Protein AF-A0AAV6GYC5-F1 (afdb_monomer_lite)

Foldseek 3Di:
DDADPVRDDPADADPPPQRVVRDDPVRVVVVVVVCCVVPNDPDPAPPVRDPDDDPDDDPVRVVPDDDDDPVPDDPDDPVVVVPPDPPPPPDDPPCDPPQDPVNVVVVVVVLQPDADPVRHGDDPVVLCPVPVRVVVVDDVVVVDPDPDPVVVVVVVVVD

Structure (mmCIF, N/CA/C/O backbone):
data_AF-A0AAV6GYC5-F1
#
_entry.id   AF-A0AAV6GYC5-F1
#
loop_
_atom_site.group_PDB
_atom_site.id
_atom_site.type_symbol
_atom_site.label_atom_id
_atom_site.label_alt_id
_atom_site.label_comp_id
_atom_site.label_asym_id
_atom_site.label_entity_id
_atom_site.label_seq_id
_atom_site.pdbx_PDB_ins_code
_atom_site.Cartn_x
_atom_site.Cartn_y
_atom_site.Cartn_z
_atom_site.occupancy
_atom_site.B_iso_or_equiv
_atom_site.auth_seq_id
_atom_site.auth_comp_id
_atom_site.auth_asym_id
_atom_site.auth_atom_id
_atom_site.pdbx_PDB_model_num
ATOM 1 N N . MET A 1 1 ? 29.609 3.342 -33.236 1.00 75.31 1 MET A N 1
ATOM 2 C CA . MET A 1 1 ? 30.240 3.263 -31.902 1.00 75.31 1 MET A CA 1
ATOM 3 C C . MET A 1 1 ? 31.715 2.993 -32.104 1.00 75.31 1 MET A C 1
ATOM 5 O O . MET A 1 1 ? 32.043 2.113 -32.887 1.00 75.31 1 MET A O 1
ATOM 9 N N . VAL A 1 2 ? 32.576 3.773 -31.464 1.00 83.44 2 VAL A N 1
ATOM 10 C CA . VAL A 1 2 ? 34.032 3.640 -31.509 1.00 83.44 2 VAL A CA 1
ATOM 11 C C . VAL A 1 2 ? 34.487 3.221 -30.118 1.00 83.44 2 VAL A C 1
ATOM 13 O O . VAL A 1 2 ? 34.139 3.875 -29.134 1.00 83.44 2 VAL A O 1
ATOM 16 N N . VAL A 1 3 ? 35.231 2.121 -30.038 1.00 84.62 3 VAL A N 1
ATOM 17 C CA . VAL A 1 3 ? 35.711 1.534 -28.781 1.00 84.62 3 VAL A CA 1
ATOM 18 C C . VAL A 1 3 ? 37.212 1.309 -28.906 1.00 84.62 3 VAL A C 1
ATOM 20 O O . VAL A 1 3 ? 37.690 0.880 -29.956 1.00 84.62 3 VAL A O 1
ATOM 23 N N . ARG A 1 4 ? 37.959 1.637 -27.855 1.00 87.38 4 ARG A N 1
ATOM 24 C CA . ARG A 1 4 ? 39.388 1.326 -27.756 1.00 87.38 4 ARG A CA 1
ATOM 25 C C . ARG A 1 4 ? 39.602 -0.140 -27.382 1.00 87.38 4 ARG A C 1
ATOM 27 O O . ARG A 1 4 ? 38.701 -0.822 -26.905 1.00 87.38 4 ARG A O 1
ATOM 34 N N . ASN A 1 5 ? 40.833 -0.614 -27.547 1.00 84.12 5 ASN A N 1
ATOM 35 C CA . ASN A 1 5 ? 41.200 -1.993 -27.216 1.00 84.12 5 ASN A CA 1
ATOM 36 C C . ASN A 1 5 ? 41.127 -2.305 -25.702 1.00 84.12 5 ASN A C 1
ATOM 38 O O . ASN A 1 5 ? 41.148 -3.465 -25.312 1.00 84.12 5 ASN A O 1
ATOM 42 N N . ASP A 1 6 ? 41.033 -1.274 -24.854 1.00 83.44 6 ASP A N 1
ATOM 43 C CA . ASP A 1 6 ? 40.814 -1.360 -23.402 1.00 83.44 6 ASP A CA 1
ATOM 44 C C . ASP A 1 6 ? 39.320 -1.465 -23.021 1.00 83.44 6 ASP A C 1
ATOM 46 O O . ASP A 1 6 ? 38.987 -1.504 -21.839 1.00 83.44 6 ASP A O 1
ATOM 50 N N . GLY A 1 7 ? 38.408 -1.496 -24.001 1.00 77.56 7 GLY A N 1
ATOM 51 C CA . GLY A 1 7 ? 36.962 -1.554 -23.773 1.00 77.56 7 GLY A CA 1
ATOM 52 C C . GLY A 1 7 ? 36.314 -0.200 -23.464 1.00 77.56 7 GLY A C 1
ATOM 53 O O . GLY A 1 7 ? 35.110 -0.144 -23.210 1.00 77.56 7 GLY A O 1
ATOM 54 N N . VAL A 1 8 ? 37.067 0.905 -23.515 1.00 83.56 8 VAL A N 1
ATOM 55 C CA . VAL A 1 8 ? 36.516 2.249 -23.303 1.00 83.56 8 VAL A CA 1
ATOM 56 C C . VAL A 1 8 ? 35.804 2.733 -24.563 1.00 83.56 8 VAL A C 1
ATOM 58 O O . VAL A 1 8 ? 36.388 2.795 -25.650 1.00 83.56 8 VAL A O 1
ATOM 61 N N . VAL A 1 9 ? 34.533 3.113 -24.415 1.00 84.69 9 VAL A N 1
ATOM 62 C CA . VAL A 1 9 ? 33.734 3.698 -25.498 1.00 84.69 9 VAL A CA 1
ATOM 63 C C . VAL A 1 9 ? 34.130 5.164 -25.681 1.00 84.69 9 VAL A C 1
ATOM 65 O O . VAL A 1 9 ? 33.948 5.973 -24.778 1.00 84.69 9 VAL A O 1
ATOM 68 N N . LEU A 1 10 ? 34.670 5.505 -26.853 1.00 84.19 10 LEU A N 1
ATOM 69 C CA . LEU A 1 10 ? 35.098 6.869 -27.194 1.00 84.19 10 LEU A CA 1
ATOM 70 C C . LEU A 1 10 ? 33.973 7.718 -27.785 1.00 84.19 10 LEU A C 1
ATOM 72 O O . LEU A 1 10 ? 34.013 8.940 -27.711 1.00 84.19 10 LEU A O 1
ATOM 76 N N . GLY A 1 11 ? 32.983 7.077 -28.400 1.00 83.19 11 GLY A N 1
ATOM 77 C CA . GLY A 1 11 ? 31.854 7.776 -28.993 1.00 83.19 11 GLY A CA 1
ATOM 78 C C . GLY A 1 11 ? 30.859 6.818 -29.622 1.00 83.19 11 GLY A C 1
ATOM 79 O O . GLY A 1 11 ? 31.205 5.722 -30.072 1.00 83.19 11 GLY A O 1
ATOM 80 N N . ALA A 1 12 ? 29.598 7.222 -29.677 1.00 81.75 12 ALA A N 1
ATOM 81 C CA . ALA A 1 12 ? 28.537 6.427 -30.268 1.00 81.75 12 ALA A CA 1
ATOM 82 C C . ALA A 1 12 ? 27.619 7.331 -31.090 1.00 81.75 12 ALA A C 1
ATOM 84 O O . ALA A 1 12 ? 26.790 8.041 -30.548 1.00 81.75 12 ALA A O 1
ATOM 85 N N . HIS A 1 13 ? 27.788 7.289 -32.412 1.00 81.88 13 HIS A N 1
ATOM 86 C CA . HIS A 1 13 ? 26.931 8.002 -33.352 1.00 81.88 13 HIS A CA 1
ATOM 87 C C . HIS A 1 13 ? 25.853 7.068 -33.905 1.00 81.88 13 HIS A C 1
ATOM 89 O O . HIS A 1 13 ? 26.132 5.905 -34.218 1.00 81.88 13 HIS A O 1
ATOM 95 N N . CYS A 1 14 ? 24.640 7.590 -34.064 1.00 84.69 14 CYS A N 1
ATOM 96 C CA . CYS A 1 14 ? 23.531 6.908 -34.716 1.00 84.69 14 CYS A CA 1
ATOM 97 C C . CYS A 1 14 ? 22.933 7.831 -35.779 1.00 84.69 14 CYS A C 1
ATOM 99 O O . CYS A 1 14 ? 22.728 9.011 -35.533 1.00 84.69 14 CYS A O 1
ATOM 101 N N . ASN A 1 15 ? 22.622 7.287 -36.952 1.00 82.19 15 ASN A N 1
ATOM 102 C CA . ASN A 1 15 ? 22.050 8.025 -38.082 1.00 82.19 15 ASN A CA 1
ATOM 103 C C . ASN A 1 15 ? 20.512 8.105 -38.053 1.00 82.19 15 ASN A C 1
ATOM 105 O O . ASN A 1 15 ? 19.902 8.496 -39.045 1.00 82.19 15 ASN A O 1
ATOM 109 N N . CYS A 1 16 ? 19.866 7.714 -36.949 1.00 84.00 16 CYS A N 1
ATOM 110 C CA . CYS A 1 16 ? 18.426 7.908 -36.798 1.00 84.00 16 CYS A CA 1
ATOM 111 C C . CYS A 1 16 ? 18.087 9.404 -36.704 1.00 84.00 16 CYS A C 1
ATOM 113 O O . CYS A 1 16 ? 18.933 10.204 -36.311 1.00 84.00 16 CYS A O 1
ATOM 115 N N . THR A 1 17 ? 16.840 9.786 -36.983 1.00 81.19 17 THR A N 1
ATOM 116 C CA . THR A 1 17 ? 16.387 11.190 -36.960 1.00 81.19 17 THR A CA 1
ATOM 117 C C . THR A 1 17 ? 16.662 11.892 -35.623 1.00 81.19 17 THR A C 1
ATOM 119 O O . THR A 1 17 ? 16.990 13.071 -35.600 1.00 81.19 17 THR A O 1
ATOM 122 N N . ALA A 1 18 ? 16.611 11.155 -34.509 1.00 73.44 18 ALA A N 1
ATOM 123 C CA . ALA A 1 18 ? 16.962 11.650 -33.174 1.00 73.44 18 ALA A CA 1
ATOM 124 C C . ALA A 1 18 ? 18.478 11.628 -32.866 1.00 73.44 18 AL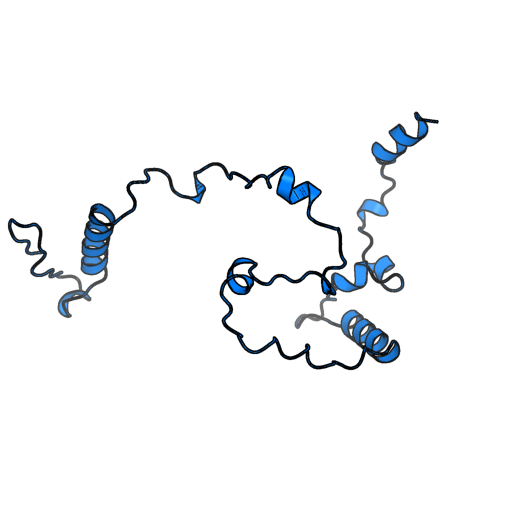A A C 1
ATOM 126 O O . ALA A 1 18 ? 18.915 12.155 -31.852 1.00 73.44 18 ALA A O 1
ATOM 127 N N . GLY A 1 19 ? 19.284 10.977 -33.707 1.00 63.66 19 GLY A N 1
ATOM 128 C CA . GLY A 1 19 ? 20.726 10.765 -33.535 1.00 63.66 19 GLY A CA 1
ATOM 129 C C . GLY A 1 19 ? 21.607 11.840 -34.167 1.00 63.66 19 GLY A C 1
ATOM 130 O O . GLY A 1 19 ? 22.805 11.857 -33.906 1.00 63.66 19 GLY A O 1
ATOM 131 N N . LEU A 1 20 ? 21.015 12.782 -34.909 1.00 67.06 20 LEU A N 1
ATOM 132 C CA . LEU A 1 20 ? 21.699 13.987 -35.396 1.00 67.06 20 LEU A CA 1
ATOM 133 C C . LEU A 1 20 ? 22.169 14.913 -34.253 1.00 67.06 20 LEU A C 1
ATOM 135 O O . LEU A 1 20 ? 23.011 15.771 -34.482 1.00 67.06 20 LEU A O 1
ATOM 139 N N . GLY A 1 21 ? 21.646 14.726 -33.033 1.00 65.81 21 GLY A N 1
ATOM 140 C CA . GLY A 1 21 ? 22.079 15.397 -31.800 1.00 65.81 21 GLY A CA 1
ATOM 141 C C . GLY A 1 21 ? 22.987 14.542 -30.906 1.00 65.81 21 GLY A C 1
ATOM 142 O O . GLY A 1 21 ? 22.955 14.706 -29.690 1.00 65.81 21 GLY A O 1
ATOM 143 N N . GLU A 1 22 ? 23.728 13.587 -31.484 1.00 64.62 22 GLU A N 1
ATOM 144 C CA . GLU A 1 22 ? 24.727 12.699 -30.846 1.00 64.62 22 GLU A CA 1
ATOM 145 C C . GLU A 1 22 ? 24.195 11.695 -29.801 1.00 64.62 22 GLU A C 1
ATOM 147 O O . GLU A 1 22 ? 24.774 10.624 -29.630 1.00 64.62 22 GLU A O 1
ATOM 152 N N . SER A 1 23 ? 23.069 11.975 -29.143 1.00 74.88 23 SER A N 1
ATOM 153 C CA . SER A 1 23 ? 22.492 11.148 -28.077 1.00 74.88 23 SER A CA 1
ATOM 154 C C . SER A 1 23 ? 21.059 10.730 -28.402 1.00 74.88 23 SER A C 1
ATOM 156 O O . SER A 1 23 ? 20.100 11.405 -28.036 1.00 74.88 23 SER A O 1
ATOM 158 N N . CYS A 1 24 ? 20.892 9.588 -29.072 1.00 88.25 24 CYS A N 1
ATOM 159 C CA . CYS A 1 24 ? 19.576 8.978 -29.271 1.00 88.25 24 CYS A CA 1
ATOM 160 C C . CYS A 1 24 ? 19.342 7.793 -28.325 1.00 88.25 24 CYS A C 1
ATOM 162 O O . CYS A 1 24 ? 20.279 7.198 -27.790 1.00 88.25 24 CYS A O 1
ATOM 164 N N . SER A 1 25 ? 18.081 7.381 -28.190 1.00 85.12 25 SER A N 1
ATOM 165 C CA . SER A 1 25 ? 17.689 6.216 -27.389 1.00 85.12 25 SER A CA 1
ATOM 166 C C . SER A 1 25 ? 18.399 4.922 -27.806 1.00 85.12 25 SER A C 1
ATOM 168 O O . SER A 1 25 ? 18.703 4.103 -26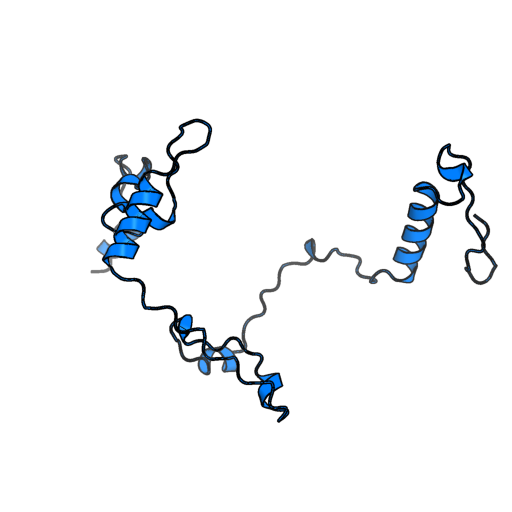.943 1.00 85.12 25 SER A O 1
ATOM 170 N N . HIS A 1 26 ? 18.732 4.744 -29.091 1.00 85.94 26 HIS A N 1
ATOM 171 C CA . HIS A 1 26 ? 19.521 3.596 -29.550 1.00 85.94 26 HIS A CA 1
ATOM 172 C C . HIS A 1 26 ? 20.931 3.595 -28.948 1.00 85.94 26 HIS A C 1
ATOM 174 O O . HIS A 1 26 ? 21.401 2.560 -28.482 1.00 85.94 26 HIS A O 1
ATOM 180 N N . VAL A 1 27 ? 21.594 4.757 -28.916 1.00 87.44 27 VAL A N 1
ATOM 181 C CA . VAL A 1 27 ? 22.922 4.909 -28.307 1.00 87.44 27 VAL A CA 1
ATOM 182 C C . VAL A 1 27 ? 22.845 4.647 -26.804 1.00 87.44 27 VAL A C 1
ATOM 184 O O . VAL A 1 27 ? 23.636 3.861 -26.281 1.00 87.44 27 VAL A O 1
ATOM 187 N N . SER A 1 28 ? 21.857 5.228 -26.118 1.00 85.06 28 SER A N 1
ATOM 188 C CA . SER A 1 28 ? 21.649 5.017 -24.681 1.00 85.06 28 SER A CA 1
ATOM 189 C C . SER A 1 28 ? 21.374 3.551 -24.342 1.00 85.06 28 SER A C 1
ATOM 191 O O . SER A 1 28 ? 21.955 3.034 -23.393 1.00 85.06 28 SER A O 1
ATOM 193 N N . ALA A 1 29 ? 20.540 2.858 -25.125 1.00 86.38 29 ALA A N 1
ATOM 194 C CA . ALA A 1 29 ? 20.220 1.448 -24.909 1.00 86.38 29 ALA A CA 1
ATOM 195 C C . ALA A 1 29 ? 21.458 0.549 -25.047 1.00 86.38 29 ALA A C 1
ATOM 197 O O . ALA A 1 29 ? 21.684 -0.330 -24.214 1.00 86.38 29 ALA A O 1
ATOM 198 N N . VAL A 1 30 ? 22.296 0.801 -26.057 1.00 87.12 30 VAL A N 1
ATOM 199 C CA . VAL A 1 30 ? 23.544 0.053 -26.261 1.00 87.12 30 VAL A CA 1
ATOM 200 C C . VAL A 1 30 ? 24.520 0.300 -25.108 1.00 87.12 30 VAL A C 1
ATOM 202 O O . VAL A 1 30 ? 25.005 -0.660 -24.510 1.00 87.12 30 VAL A O 1
ATOM 205 N N . LEU A 1 31 ? 24.759 1.557 -24.722 1.00 87.38 31 LEU A N 1
ATOM 206 C CA . LEU A 1 31 ? 25.637 1.886 -23.589 1.00 87.38 31 LEU A CA 1
ATOM 207 C C . LEU A 1 31 ? 25.125 1.288 -22.272 1.00 87.38 31 LEU A C 1
ATOM 209 O O . LEU A 1 31 ? 25.908 0.741 -21.496 1.00 87.38 31 LEU A O 1
ATOM 213 N N . PHE A 1 32 ? 23.812 1.334 -22.043 1.00 86.00 32 PHE A N 1
ATOM 214 C CA . PHE A 1 32 ? 23.185 0.749 -20.863 1.00 86.00 32 PHE A CA 1
ATOM 215 C C . PHE A 1 32 ? 23.335 -0.775 -20.828 1.00 86.00 32 PHE A C 1
ATOM 217 O O . PHE A 1 32 ? 23.603 -1.332 -19.768 1.00 86.00 32 PHE A O 1
ATOM 224 N N . SER A 1 33 ? 23.233 -1.456 -21.974 1.00 85.56 33 SER A N 1
ATOM 225 C CA . SER A 1 33 ? 23.440 -2.908 -22.051 1.00 85.56 33 SER A CA 1
ATOM 226 C C . SER A 1 33 ? 24.876 -3.315 -21.694 1.00 85.56 33 SER A C 1
ATOM 228 O O . SER A 1 33 ? 25.072 -4.267 -20.943 1.00 85.56 33 SER A O 1
ATOM 230 N N . ILE A 1 34 ? 25.874 -2.544 -22.141 1.00 85.88 34 ILE A N 1
ATOM 231 C CA . ILE A 1 34 ? 27.288 -2.758 -21.799 1.00 85.88 34 ILE A CA 1
ATOM 232 C C . ILE A 1 34 ? 27.515 -2.483 -20.311 1.00 85.88 34 ILE A C 1
ATOM 234 O O . ILE A 1 34 ? 28.162 -3.268 -19.620 1.00 85.88 34 ILE A O 1
ATOM 238 N N . TRP A 1 35 ? 26.951 -1.390 -19.792 1.00 85.12 35 TRP A N 1
ATOM 239 C CA . TRP A 1 35 ? 27.042 -1.071 -18.372 1.00 85.12 35 TRP A CA 1
ATOM 240 C C . TRP A 1 35 ? 26.414 -2.165 -17.504 1.00 85.12 35 TRP A C 1
ATOM 242 O O . TRP A 1 35 ? 27.051 -2.595 -16.548 1.00 85.12 35 TRP A O 1
ATOM 252 N N . GLN A 1 36 ? 25.226 -2.660 -17.863 1.00 83.56 36 GLN A N 1
ATOM 253 C CA . GLN A 1 36 ? 24.558 -3.781 -17.196 1.00 83.56 36 GLN A CA 1
ATOM 254 C C . GLN A 1 36 ? 25.368 -5.075 -17.295 1.00 83.56 36 GLN A C 1
ATOM 256 O O . GLN A 1 36 ? 25.394 -5.840 -16.342 1.00 83.56 36 GLN A O 1
ATOM 261 N N . HIS A 1 37 ? 26.043 -5.339 -18.412 1.00 79.06 37 HIS A N 1
ATOM 262 C CA . HIS A 1 37 ? 26.910 -6.511 -18.524 1.00 79.06 37 HIS A CA 1
ATOM 263 C C . HIS A 1 37 ? 28.128 -6.415 -17.591 1.00 79.06 37 HIS A C 1
ATOM 265 O O . HIS A 1 37 ? 28.480 -7.390 -16.937 1.00 79.06 37 HIS A O 1
ATOM 271 N N . ASN A 1 38 ? 28.734 -5.229 -17.486 1.00 79.50 38 ASN A N 1
ATOM 272 C CA . ASN A 1 38 ? 29.958 -5.020 -16.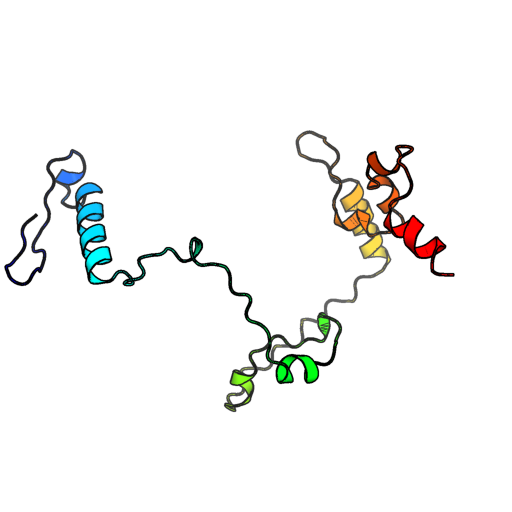707 1.00 79.50 38 ASN A CA 1
ATOM 273 C C . ASN A 1 38 ? 29.707 -4.771 -15.207 1.00 79.50 38 ASN A C 1
ATOM 275 O O . ASN A 1 38 ? 30.561 -5.081 -14.383 1.00 79.50 38 ASN A O 1
ATOM 279 N N . ASN A 1 39 ? 28.567 -4.170 -14.853 1.00 77.62 39 ASN A N 1
ATOM 280 C CA . ASN A 1 39 ? 28.239 -3.711 -13.494 1.00 77.62 39 ASN A CA 1
ATOM 281 C C . ASN A 1 39 ? 26.952 -4.331 -12.944 1.00 77.62 39 ASN A C 1
ATOM 283 O O . ASN A 1 39 ? 26.620 -4.135 -11.771 1.00 77.62 39 ASN A O 1
ATOM 287 N N . GLY A 1 40 ? 26.196 -5.044 -13.777 1.00 68.62 40 GLY A N 1
ATOM 288 C CA . GLY A 1 40 ? 25.021 -5.770 -13.333 1.00 68.62 40 GLY A CA 1
ATOM 289 C C . GLY A 1 40 ? 25.422 -6.822 -12.315 1.00 68.62 40 GLY A C 1
ATOM 290 O O . GLY A 1 40 ? 26.501 -7.414 -12.361 1.00 68.62 40 GLY A O 1
ATOM 291 N N . ARG A 1 41 ? 24.540 -7.055 -11.349 1.00 61.78 41 ARG A N 1
ATOM 292 C CA . ARG A 1 41 ? 24.730 -8.148 -10.404 1.00 61.78 41 ARG A CA 1
ATOM 293 C C . ARG A 1 41 ? 24.764 -9.457 -11.203 1.00 61.78 41 ARG A C 1
ATOM 295 O O . ARG A 1 41 ? 23.858 -9.702 -11.994 1.00 61.78 41 ARG A O 1
ATOM 302 N N . ASN A 1 42 ? 25.772 -10.301 -10.958 1.00 60.12 42 ASN A N 1
ATOM 303 C CA . ASN A 1 42 ? 25.920 -11.664 -11.506 1.00 60.12 42 ASN A CA 1
ATOM 304 C C . ASN A 1 42 ? 24.828 -12.632 -10.998 1.00 60.12 42 ASN A C 1
ATOM 306 O O . ASN A 1 42 ? 25.087 -13.788 -10.672 1.00 60.12 42 ASN A O 1
ATOM 310 N N . GLU A 1 43 ? 23.597 -12.165 -10.846 1.00 64.00 43 GLU A N 1
ATOM 311 C CA . GLU A 1 43 ? 22.469 -12.978 -10.447 1.00 64.00 43 GLU A CA 1
ATOM 312 C C . GLU A 1 43 ? 21.661 -13.331 -11.689 1.00 64.00 43 GLU A C 1
ATOM 314 O O . GLU A 1 43 ? 20.892 -12.535 -12.214 1.00 64.00 43 GLU A O 1
ATOM 319 N N . ALA A 1 44 ? 21.813 -14.580 -12.133 1.00 67.62 44 ALA A N 1
ATOM 320 C CA . ALA A 1 44 ? 21.063 -15.162 -13.247 1.00 67.62 44 ALA A CA 1
ATOM 321 C C . ALA A 1 44 ? 19.536 -15.209 -13.011 1.00 67.62 44 ALA A C 1
ATOM 323 O O . ALA A 1 44 ? 18.784 -15.667 -13.867 1.00 67.62 44 ALA A O 1
ATOM 324 N N . ILE A 1 45 ? 19.067 -14.787 -11.833 1.00 67.81 45 ILE A N 1
ATOM 325 C CA . ILE A 1 45 ? 17.689 -14.923 -11.376 1.00 67.81 45 ILE A CA 1
ATOM 326 C C . ILE A 1 45 ? 17.248 -13.584 -10.787 1.00 67.81 45 ILE A C 1
ATOM 328 O O . ILE A 1 45 ? 17.806 -13.128 -9.784 1.00 67.81 45 ILE A O 1
ATOM 332 N N . ALA A 1 46 ? 16.218 -12.986 -11.390 1.00 70.19 46 ALA A N 1
ATOM 333 C CA . ALA A 1 46 ? 15.584 -11.774 -10.889 1.00 70.19 46 ALA A CA 1
ATOM 334 C C . ALA A 1 46 ? 15.139 -11.949 -9.428 1.00 70.19 46 ALA A C 1
ATOM 336 O O . ALA A 1 46 ? 14.731 -13.035 -9.012 1.00 70.19 46 ALA A O 1
ATOM 337 N N . VAL A 1 47 ? 15.176 -10.873 -8.640 1.00 66.75 47 VAL A N 1
ATOM 338 C CA . VAL A 1 47 ? 14.752 -10.893 -7.227 1.00 66.75 47 VAL A CA 1
ATOM 339 C C . VAL A 1 47 ? 13.313 -11.389 -7.033 1.00 66.75 47 VAL A C 1
ATOM 341 O O . VAL A 1 47 ? 13.022 -11.991 -6.007 1.00 66.75 47 VAL A O 1
ATOM 344 N N . THR A 1 48 ? 12.447 -11.214 -8.036 1.00 72.38 48 THR A N 1
ATOM 345 C CA . THR A 1 48 ? 11.068 -11.731 -8.076 1.00 72.38 48 THR A CA 1
ATOM 346 C C . THR A 1 48 ? 10.982 -13.228 -8.380 1.00 72.38 48 THR A C 1
ATOM 348 O O . THR A 1 48 ? 10.014 -13.876 -7.997 1.00 72.38 48 THR A O 1
ATOM 351 N N . SER A 1 49 ? 11.992 -13.793 -9.042 1.00 77.94 49 SER A N 1
ATOM 352 C CA . SER A 1 49 ? 12.071 -15.217 -9.388 1.00 77.94 49 SER A CA 1
ATOM 353 C C . SER A 1 49 ? 12.713 -16.060 -8.280 1.00 77.94 49 SER A C 1
ATOM 355 O O . SER A 1 49 ? 12.710 -17.290 -8.343 1.00 77.94 49 SER A O 1
ATOM 357 N N . LYS A 1 50 ? 13.273 -15.425 -7.243 1.00 79.00 50 LYS A N 1
ATOM 358 C CA . LYS A 1 50 ? 13.743 -16.112 -6.037 1.00 79.00 50 LYS A CA 1
ATOM 359 C C . LYS A 1 50 ? 12.539 -16.390 -5.137 1.00 79.00 50 LYS A C 1
ATOM 361 O O . LYS A 1 50 ? 11.742 -15.497 -4.873 1.00 79.00 50 LYS A O 1
ATOM 366 N N . LYS A 1 51 ? 12.418 -17.621 -4.623 1.00 77.44 51 LYS A N 1
ATOM 367 C CA . LYS A 1 51 ? 11.384 -17.956 -3.628 1.00 77.44 51 LYS A CA 1
ATOM 368 C C . LYS A 1 51 ? 11.475 -16.982 -2.452 1.00 77.44 51 LYS A C 1
ATOM 370 O O . LYS A 1 51 ? 12.550 -16.845 -1.862 1.00 77.44 51 LYS A O 1
ATOM 375 N N . CYS A 1 52 ? 10.357 -16.342 -2.109 1.00 73.12 52 CYS A N 1
ATOM 376 C CA . CYS A 1 52 ? 10.268 -15.470 -0.944 1.00 73.12 52 CYS A CA 1
ATOM 377 C C . CYS A 1 52 ? 10.653 -16.265 0.308 1.00 73.12 52 CYS A C 1
ATOM 379 O O . CYS A 1 52 ? 9.982 -17.227 0.679 1.00 73.12 52 CYS A O 1
ATOM 381 N N . LYS A 1 53 ? 11.755 -15.872 0.946 1.00 74.31 53 LYS A N 1
ATOM 382 C CA . LYS A 1 53 ? 12.136 -16.369 2.265 1.00 74.31 53 LYS A CA 1
ATOM 383 C C . LYS A 1 53 ? 11.646 -15.344 3.272 1.00 74.31 53 LYS A C 1
ATOM 385 O O . LYS A 1 53 ? 12.201 -14.251 3.348 1.00 74.31 53 LYS A O 1
ATOM 390 N N . TRP A 1 54 ? 10.595 -15.680 4.010 1.00 77.56 54 TRP A N 1
ATOM 391 C CA . TRP A 1 54 ? 10.246 -14.916 5.199 1.00 77.56 54 TRP A CA 1
ATOM 392 C C . TRP A 1 54 ? 11.417 -15.026 6.172 1.00 77.56 54 TRP A C 1
ATOM 394 O O . TRP A 1 54 ? 11.880 -16.132 6.457 1.00 77.56 54 TRP A O 1
ATOM 404 N N . ALA A 1 55 ? 11.941 -13.890 6.629 1.00 74.12 55 ALA A N 1
ATOM 405 C CA . ALA A 1 55 ? 12.922 -13.896 7.701 1.00 74.12 55 ALA A CA 1
ATOM 406 C C . ALA A 1 55 ? 12.210 -14.409 8.955 1.00 74.12 55 ALA A C 1
ATOM 408 O O . ALA A 1 55 ? 11.383 -13.707 9.534 1.00 74.12 55 ALA A O 1
ATOM 409 N N . THR A 1 56 ? 12.478 -15.655 9.333 1.00 74.69 56 THR A N 1
ATOM 410 C CA . THR A 1 56 ? 11.978 -16.202 10.590 1.00 74.69 56 THR A CA 1
ATOM 411 C C . THR A 1 56 ? 12.650 -15.430 11.723 1.00 74.69 56 THR A C 1
ATOM 413 O O . THR A 1 56 ? 13.887 -15.411 11.769 1.00 74.69 56 THR A O 1
ATOM 416 N N . PRO A 1 57 ? 11.890 -14.764 12.607 1.00 73.88 57 PRO A N 1
ATOM 417 C CA . PRO A 1 57 ? 12.481 -14.133 13.777 1.00 73.88 57 PRO A CA 1
ATOM 418 C C . PRO A 1 57 ? 13.199 -15.205 14.604 1.00 73.88 57 PRO A C 1
ATOM 420 O O . PRO A 1 57 ? 12.762 -16.355 14.648 1.00 73.88 57 PRO A O 1
ATOM 423 N N . SER A 1 58 ? 14.324 -14.859 15.230 1.00 75.69 58 SER A N 1
ATOM 424 C CA . SER A 1 58 ? 14.998 -15.809 16.116 1.00 75.69 58 SER A CA 1
ATOM 425 C C . SER A 1 58 ? 14.124 -16.104 17.337 1.00 75.69 58 SER A C 1
ATOM 427 O O . SER A 1 58 ? 13.415 -15.220 17.818 1.00 75.69 58 SER A O 1
ATOM 429 N N . GLU A 1 59 ? 14.208 -17.326 17.867 1.00 72.00 59 GLU A N 1
ATOM 430 C CA . GLU A 1 59 ? 13.497 -17.757 19.085 1.00 72.00 59 GLU A CA 1
ATOM 431 C C . GLU A 1 59 ? 13.683 -16.774 20.254 1.00 72.00 59 GLU A C 1
ATOM 433 O O . GLU A 1 59 ? 12.733 -16.443 20.965 1.00 72.00 59 GLU A O 1
ATOM 438 N N . ASP A 1 60 ? 14.895 -16.238 20.404 1.00 70.88 60 ASP A N 1
ATOM 439 C CA . ASP A 1 60 ? 15.218 -15.228 21.414 1.00 70.88 60 ASP A CA 1
ATOM 440 C C . ASP A 1 60 ? 14.521 -13.884 21.159 1.00 70.88 60 ASP A C 1
ATOM 442 O O . ASP A 1 60 ? 14.172 -13.175 22.103 1.00 70.88 60 ASP A O 1
ATOM 446 N N . SER A 1 61 ? 14.291 -13.522 19.891 1.00 66.31 61 SER A N 1
ATOM 447 C CA . SER A 1 61 ? 13.559 -12.301 19.531 1.00 66.31 61 SER A CA 1
ATOM 448 C C . SER A 1 61 ? 12.066 -12.442 19.803 1.00 66.31 61 SER A C 1
ATOM 450 O O . SER A 1 61 ? 11.437 -11.476 20.215 1.00 66.31 61 SER A O 1
ATOM 452 N N . VAL A 1 62 ? 11.499 -13.634 19.611 1.00 69.81 62 VAL A N 1
ATOM 453 C CA . VAL A 1 62 ? 10.072 -13.882 19.862 1.00 69.81 62 VAL A CA 1
ATOM 454 C C . VAL A 1 62 ? 9.775 -13.918 21.363 1.00 69.81 62 VAL A C 1
ATOM 456 O O . VAL A 1 62 ? 8.785 -13.343 21.798 1.00 69.81 62 VAL A O 1
ATOM 459 N N . LYS A 1 63 ? 10.647 -14.529 22.176 1.00 72.44 63 LYS A N 1
ATOM 460 C CA . LYS A 1 63 ? 10.448 -14.632 23.637 1.00 72.44 63 LYS A CA 1
ATOM 461 C C . LYS A 1 63 ? 10.684 -13.321 24.385 1.00 72.44 63 LYS A C 1
ATOM 463 O O . LYS A 1 63 ? 10.151 -13.138 25.473 1.00 72.44 63 LYS A O 1
ATOM 468 N N . LYS A 1 64 ? 11.501 -12.421 23.830 1.00 74.25 64 LYS A N 1
ATOM 469 C CA . LYS A 1 64 ? 11.866 -11.151 24.473 1.00 74.25 64 LYS A CA 1
ATOM 470 C C . LYS A 1 64 ? 10.852 -10.028 24.239 1.00 74.25 64 LYS A C 1
ATOM 472 O O . LYS A 1 64 ? 10.861 -9.052 24.985 1.00 74.25 64 LYS A O 1
ATOM 477 N N . VAL A 1 65 ? 10.031 -10.116 23.194 1.00 70.81 65 VAL A N 1
ATOM 478 C CA . VAL A 1 65 ? 9.104 -9.037 22.839 1.00 70.81 65 VAL A CA 1
ATOM 479 C C . VAL A 1 65 ? 7.820 -9.183 23.647 1.00 70.81 65 VAL A C 1
ATOM 481 O O . VAL A 1 65 ? 7.051 -10.120 23.458 1.00 70.81 65 VAL A O 1
ATOM 484 N N . GLU A 1 66 ? 7.593 -8.234 24.549 1.00 77.06 66 GLU A N 1
ATOM 485 C CA . GLU A 1 66 ? 6.322 -8.085 25.248 1.00 77.06 66 GLU A CA 1
ATOM 486 C C . GLU A 1 66 ? 5.275 -7.491 24.295 1.00 77.06 66 GLU A C 1
ATOM 488 O O . GLU A 1 66 ? 5.547 -6.533 23.567 1.00 77.06 66 GLU A O 1
ATOM 493 N N . TYR A 1 67 ? 4.073 -8.070 24.277 1.00 75.06 67 TYR A N 1
ATOM 494 C CA . TYR A 1 67 ? 2.973 -7.565 23.461 1.00 75.06 67 TYR A CA 1
ATOM 495 C C . TYR A 1 67 ? 2.472 -6.231 24.018 1.00 75.06 67 TYR A C 1
ATOM 497 O O . TYR A 1 67 ? 2.094 -6.138 25.183 1.00 75.06 67 TYR A O 1
ATOM 505 N N . GLN A 1 68 ? 2.424 -5.204 23.171 1.00 74.44 68 GLN A N 1
ATOM 506 C CA . GLN A 1 68 ? 1.967 -3.863 23.537 1.00 74.44 68 GLN A CA 1
ATOM 507 C C . GLN A 1 68 ? 0.983 -3.322 22.493 1.00 74.44 68 GLN A C 1
ATOM 509 O O . GLN A 1 68 ? 0.974 -3.765 21.341 1.00 74.44 68 GLN A O 1
ATOM 514 N N . GLN A 1 69 ? 0.133 -2.362 22.879 1.00 73.81 69 GLN A N 1
ATOM 515 C CA . GLN A 1 69 ? -0.701 -1.650 21.907 1.00 73.81 69 GLN A CA 1
ATOM 516 C C . GLN A 1 69 ? 0.203 -0.861 20.953 1.00 73.81 69 GLN A C 1
ATOM 518 O O . GLN A 1 69 ? 1.199 -0.289 21.379 1.00 73.81 69 GLN A O 1
ATOM 523 N N . GLY A 1 70 ? -0.153 -0.777 19.666 1.00 75.25 70 GLY A N 1
ATOM 524 C CA . GLY A 1 70 ? 0.711 -0.167 18.641 1.00 75.25 70 GLY A CA 1
ATOM 525 C C . GLY A 1 70 ? 1.154 1.274 18.927 1.00 75.25 70 GLY A C 1
ATOM 526 O O . GLY A 1 70 ? 2.223 1.676 18.481 1.00 75.25 70 GLY A O 1
ATOM 527 N N . LYS A 1 71 ? 0.371 2.027 19.711 1.00 74.62 71 LYS A N 1
ATOM 528 C CA . LYS A 1 71 ? 0.713 3.379 20.183 1.00 74.62 71 LYS A CA 1
ATOM 529 C C . LYS A 1 71 ? 1.906 3.405 21.155 1.00 74.62 71 LYS A C 1
ATOM 531 O O . LYS A 1 71 ? 2.595 4.415 21.232 1.00 74.62 71 LYS A O 1
ATOM 536 N N . ASP A 1 72 ? 2.127 2.309 21.878 1.00 73.50 72 ASP A N 1
ATOM 537 C CA . ASP A 1 72 ? 3.155 2.164 22.913 1.00 73.50 72 ASP A CA 1
ATOM 538 C C . ASP A 1 72 ? 4.425 1.492 22.352 1.00 73.50 72 ASP A C 1
ATOM 540 O O . ASP A 1 72 ? 5.480 1.511 22.985 1.00 73.50 72 ASP A O 1
ATOM 544 N N . ILE A 1 73 ? 4.356 0.941 21.131 1.00 79.81 73 ILE A N 1
ATOM 545 C CA . ILE A 1 73 ? 5.500 0.321 20.459 1.00 79.81 73 ILE A CA 1
ATOM 546 C C . ILE A 1 73 ? 6.441 1.409 19.933 1.00 79.81 73 ILE A C 1
ATOM 548 O O . ILE A 1 73 ? 6.122 2.169 19.017 1.00 79.81 73 ILE A O 1
ATOM 552 N N . ILE A 1 74 ? 7.660 1.436 20.468 1.00 75.88 74 ILE A N 1
ATOM 553 C CA . ILE A 1 74 ? 8.719 2.327 19.994 1.00 75.88 74 ILE A CA 1
ATOM 554 C C . ILE A 1 74 ? 9.400 1.686 18.779 1.00 75.88 74 ILE A C 1
ATOM 556 O O . ILE A 1 74 ? 10.286 0.845 18.914 1.00 75.88 74 ILE A O 1
ATOM 560 N N . PHE A 1 75 ? 9.035 2.124 17.572 1.00 74.38 75 PHE A N 1
ATOM 561 C CA . PHE A 1 75 ? 9.616 1.639 16.306 1.00 74.38 75 PHE A CA 1
ATOM 562 C C . PHE A 1 75 ? 11.017 2.195 15.991 1.00 74.38 75 PHE A C 1
ATOM 564 O O . PHE A 1 75 ? 11.496 2.085 14.861 1.00 74.38 75 PHE A O 1
ATOM 571 N N . ASN A 1 76 ? 11.687 2.827 16.957 1.00 70.00 76 ASN A N 1
ATOM 572 C CA . ASN A 1 76 ? 12.972 3.463 16.701 1.00 70.00 76 ASN A CA 1
ATOM 573 C C . ASN A 1 76 ? 14.118 2.434 16.685 1.00 70.00 76 ASN A C 1
ATOM 575 O O . ASN A 1 76 ? 14.126 1.469 17.450 1.00 70.00 76 ASN A O 1
ATOM 579 N N . ASN A 1 77 ? 15.103 2.631 15.806 1.00 62.50 77 ASN A N 1
ATOM 580 C CA . ASN A 1 77 ? 16.182 1.666 15.599 1.00 62.50 77 ASN A CA 1
ATOM 581 C C . ASN A 1 77 ? 17.051 1.535 16.864 1.00 62.50 77 ASN A C 1
ATOM 583 O O . ASN A 1 77 ? 17.756 2.470 17.249 1.00 62.50 77 ASN A O 1
ATOM 587 N N . SER A 1 78 ? 17.056 0.347 17.474 1.00 56.97 78 SER A N 1
ATOM 588 C CA . SER A 1 78 ? 17.805 0.043 18.702 1.00 56.97 78 SER A CA 1
ATOM 589 C C . SER A 1 78 ? 19.320 0.281 18.594 1.00 56.97 78 SER A C 1
ATOM 591 O O . SER A 1 78 ? 19.984 0.480 19.614 1.00 56.97 78 SER A O 1
ATOM 593 N N . GLN A 1 79 ? 19.888 0.326 17.382 1.00 55.97 79 GLN A N 1
ATOM 594 C CA . GLN A 1 79 ? 21.301 0.663 17.185 1.00 55.97 79 GLN A CA 1
ATOM 595 C C . GLN A 1 79 ? 21.620 2.146 17.416 1.00 55.97 79 GLN A C 1
ATOM 597 O O . GLN A 1 79 ? 22.753 2.464 17.778 1.00 55.97 79 GLN A O 1
ATOM 602 N N . GLN A 1 80 ? 20.645 3.048 17.265 1.00 53.47 80 GLN A N 1
ATOM 603 C CA . GLN A 1 80 ? 20.849 4.478 17.520 1.00 53.47 80 GLN A CA 1
ATOM 604 C C . GLN A 1 80 ? 20.964 4.799 19.016 1.00 53.47 80 GLN A C 1
ATOM 606 O O . GLN A 1 80 ? 21.591 5.787 19.368 1.00 53.47 80 GLN A O 1
ATOM 611 N N . TYR A 1 81 ? 20.451 3.937 19.902 1.00 50.75 81 TYR A N 1
ATOM 612 C CA . TYR A 1 81 ? 20.533 4.143 21.353 1.00 50.75 81 TYR A CA 1
ATOM 613 C C . TYR A 1 81 ? 21.913 3.792 21.944 1.00 50.75 81 TYR A C 1
ATOM 615 O O . TYR A 1 81 ? 22.310 4.335 22.970 1.00 50.75 81 TYR A O 1
ATOM 623 N N . LYS A 1 82 ? 22.683 2.896 21.304 1.00 52.50 82 LYS A N 1
ATOM 624 C CA . LYS A 1 82 ? 23.995 2.456 21.826 1.00 52.50 82 LYS A CA 1
ATOM 625 C C . LYS A 1 82 ? 25.138 3.435 21.558 1.00 52.50 82 LYS A C 1
ATOM 627 O O . LYS A 1 82 ? 26.155 3.383 22.245 1.00 52.50 82 LYS A O 1
ATOM 632 N N . LYS A 1 83 ? 25.003 4.313 20.566 1.00 46.56 83 LYS A N 1
ATOM 633 C CA . LYS A 1 83 ? 25.924 5.434 20.366 1.00 46.56 83 LYS A CA 1
ATOM 634 C C . LYS A 1 83 ? 25.267 6.634 21.023 1.00 46.56 83 LYS A C 1
ATOM 636 O O . LYS A 1 83 ? 24.233 7.064 20.541 1.00 46.56 83 LYS A O 1
ATOM 641 N N . GLY A 1 84 ? 25.846 7.144 22.109 1.00 48.09 84 GLY A N 1
ATOM 642 C CA . GLY A 1 84 ? 25.363 8.300 22.877 1.00 48.09 84 GLY A CA 1
ATOM 643 C C . GLY A 1 84 ? 25.347 9.629 22.109 1.00 48.09 84 GLY A C 1
ATOM 644 O O . GLY A 1 84 ? 25.804 10.646 22.615 1.00 48.09 84 GLY A O 1
ATOM 645 N N . GLN A 1 85 ? 24.833 9.644 20.882 1.00 46.12 85 GLN A N 1
ATOM 646 C CA . GLN A 1 85 ? 24.390 10.849 20.218 1.00 46.12 85 GLN A CA 1
ATOM 647 C C . GLN A 1 85 ? 22.940 11.067 20.618 1.00 46.12 85 GLN A C 1
ATOM 649 O O . GLN A 1 85 ? 22.024 10.430 20.099 1.00 46.12 85 GLN A O 1
ATOM 654 N N . SER A 1 86 ? 22.777 11.992 21.564 1.00 44.06 86 SER A N 1
ATOM 655 C CA . SER A 1 86 ? 21.556 12.757 21.787 1.00 44.06 86 SER A CA 1
ATOM 656 C C . SER A 1 86 ? 21.077 13.317 20.444 1.00 44.06 86 SER A C 1
ATOM 658 O O . SER A 1 86 ? 21.434 14.414 20.018 1.00 44.06 86 SER A O 1
ATOM 660 N N . SER A 1 87 ? 20.322 12.507 19.712 1.00 43.28 87 SER A N 1
ATOM 661 C CA . SER A 1 87 ? 19.469 12.981 18.644 1.00 43.28 87 SER A CA 1
ATOM 662 C C . SER A 1 87 ? 18.243 13.492 19.370 1.00 43.28 87 SER A C 1
ATOM 664 O O . SER A 1 87 ? 17.552 12.720 20.033 1.00 43.28 87 SER A O 1
ATOM 666 N N . LYS A 1 88 ? 18.103 14.825 19.343 1.00 42.62 88 LYS A N 1
ATOM 667 C CA . LYS A 1 88 ? 16.949 15.616 19.781 1.00 42.62 88 LYS A CA 1
ATOM 668 C C . LYS A 1 88 ? 15.750 14.708 19.997 1.00 42.62 88 LYS A C 1
ATOM 670 O O . LYS A 1 88 ? 15.243 14.155 19.020 1.00 42.62 88 LYS A O 1
ATOM 675 N N . GLY A 1 89 ? 15.381 14.524 21.268 1.00 39.88 89 GLY A N 1
ATOM 676 C CA . GLY A 1 89 ? 14.233 13.714 21.642 1.00 39.88 89 GLY A CA 1
ATOM 677 C C . GLY A 1 89 ? 13.101 14.033 20.686 1.00 39.88 89 GLY A C 1
ATOM 678 O O . GLY A 1 89 ? 12.841 15.214 20.436 1.00 39.88 89 GLY A O 1
ATOM 679 N N . HIS A 1 90 ? 12.518 12.989 20.092 1.00 45.31 90 HIS A N 1
ATOM 680 C CA . HIS A 1 90 ? 11.267 13.120 19.364 1.00 45.31 90 HIS A CA 1
ATOM 681 C C . HIS A 1 90 ? 10.388 13.996 20.235 1.00 45.31 90 HIS A C 1
ATOM 683 O O . HIS A 1 90 ? 10.090 13.620 21.372 1.00 45.31 90 HIS A O 1
ATOM 689 N N . SER A 1 91 ? 10.114 15.216 19.763 1.00 47.91 91 SER A N 1
ATOM 690 C CA . SER A 1 91 ? 9.171 16.094 20.429 1.00 47.91 91 SER A CA 1
ATOM 691 C C . SER A 1 91 ? 7.967 15.220 20.706 1.00 47.91 91 SER A C 1
ATOM 693 O O . SER A 1 91 ? 7.517 14.529 19.784 1.00 47.91 91 SER A O 1
ATOM 695 N N . ALA A 1 92 ? 7.544 15.158 21.975 1.00 55.09 92 ALA A N 1
ATOM 696 C CA . ALA A 1 92 ? 6.326 14.456 22.343 1.00 55.09 92 ALA A CA 1
ATOM 697 C C . ALA A 1 92 ? 5.303 14.758 21.242 1.00 55.09 92 ALA A C 1
ATOM 699 O O . ALA A 1 92 ? 5.215 15.940 20.868 1.00 55.09 92 ALA A O 1
ATOM 700 N N . PRO A 1 93 ? 4.652 13.732 20.648 1.00 56.75 93 PRO A N 1
ATOM 701 C CA . PRO A 1 93 ? 3.704 13.961 19.570 1.00 56.75 93 PRO A CA 1
ATOM 702 C C . PRO A 1 93 ? 2.847 15.149 19.990 1.00 56.75 93 PRO A C 1
ATOM 704 O O . PRO A 1 93 ? 2.436 15.156 21.159 1.00 56.75 93 PRO A O 1
ATOM 707 N N . PRO A 1 94 ? 2.675 16.181 19.136 1.00 58.47 94 PRO A N 1
ATOM 708 C CA . PRO A 1 94 ? 1.863 17.327 19.509 1.00 58.47 94 PRO A CA 1
ATOM 709 C C . PRO A 1 94 ? 0.594 16.759 20.120 1.00 58.47 94 PRO A C 1
ATOM 711 O O . PRO A 1 94 ? 0.001 15.852 19.533 1.00 58.47 94 PRO A O 1
ATOM 714 N N . ALA A 1 95 ? 0.301 17.168 21.356 1.00 63.59 95 ALA A N 1
ATOM 715 C CA . ALA A 1 95 ? -0.822 16.648 22.111 1.00 63.59 95 ALA A CA 1
ATOM 716 C C . ALA A 1 95 ? -2.082 17.065 21.356 1.00 63.59 95 ALA A C 1
ATOM 718 O O . ALA A 1 95 ? -2.647 18.129 21.600 1.00 63.59 95 ALA A O 1
ATOM 719 N N . PHE A 1 96 ? -2.458 16.272 20.356 1.00 63.44 96 PHE A N 1
ATOM 720 C CA . PHE A 1 96 ? -3.718 16.428 19.678 1.00 63.44 96 PHE A CA 1
ATOM 721 C C . PHE A 1 96 ? -4.764 16.236 20.770 1.00 63.44 96 PHE A C 1
ATOM 723 O O . PHE A 1 96 ? -4.678 15.247 21.511 1.00 63.44 96 PHE A O 1
ATOM 730 N N . PRO A 1 97 ? -5.695 17.189 20.939 1.00 74.56 97 PRO A N 1
ATOM 731 C CA . PRO A 1 97 ? -6.769 17.000 21.891 1.00 74.56 97 PRO A CA 1
ATOM 732 C C . PRO A 1 97 ? -7.439 15.653 21.579 1.00 74.56 97 PRO A C 1
ATOM 734 O O . PRO A 1 97 ? -7.621 15.327 20.400 1.00 74.56 97 PRO A O 1
ATOM 737 N N . PRO A 1 98 ? -7.730 14.828 22.600 1.00 72.19 98 PRO A N 1
ATOM 738 C CA . PRO A 1 98 ? -8.415 13.568 22.375 1.00 72.19 98 PRO A CA 1
ATOM 739 C C . PRO A 1 98 ? -9.725 13.866 21.647 1.00 72.19 98 PRO A C 1
ATOM 741 O O . PRO A 1 98 ? -10.514 14.688 22.115 1.00 72.19 98 PRO A O 1
ATOM 744 N N . LEU A 1 99 ? -9.914 13.229 20.488 1.00 76.44 99 LEU A N 1
ATOM 745 C CA . LEU A 1 99 ? -11.095 13.420 19.651 1.00 76.44 99 LEU A CA 1
ATOM 746 C C . LEU A 1 99 ? -12.346 13.175 20.498 1.00 76.44 99 LEU A C 1
ATOM 748 O O . LEU A 1 99 ? -12.492 12.108 21.101 1.00 76.44 99 LEU A O 1
ATOM 752 N N . THR A 1 100 ? -13.229 14.165 20.581 1.00 87.56 100 THR A N 1
ATOM 753 C CA . THR A 1 100 ? -14.439 14.038 21.392 1.00 87.56 100 THR A CA 1
ATOM 754 C C . THR A 1 100 ? -15.431 13.085 20.726 1.00 87.56 100 THR A C 1
ATOM 756 O O . THR A 1 100 ? -15.474 12.946 19.502 1.00 87.56 100 THR A O 1
ATOM 759 N N . ALA A 1 101 ? -16.279 12.434 21.529 1.00 85.31 101 ALA A N 1
ATOM 760 C CA . ALA A 1 101 ? -17.300 11.520 21.009 1.00 85.31 101 ALA A CA 1
ATOM 761 C C . ALA A 1 101 ? -18.246 12.205 20.000 1.00 85.31 101 ALA A C 1
ATOM 763 O O . ALA A 1 101 ? -18.701 11.575 19.047 1.00 85.31 101 ALA A O 1
ATOM 764 N N . ALA A 1 102 ? -18.499 13.506 20.183 1.00 87.44 102 ALA A N 1
ATOM 765 C CA . ALA A 1 102 ? -19.302 14.311 19.269 1.00 87.44 102 ALA A CA 1
ATOM 766 C C . ALA A 1 102 ? -18.617 14.495 17.905 1.00 87.44 102 ALA A C 1
ATOM 768 O O . ALA A 1 102 ? -19.242 14.262 16.871 1.00 87.44 102 ALA A O 1
ATOM 769 N N . GLU A 1 103 ? -17.326 14.837 17.893 1.00 89.31 103 GLU A N 1
ATOM 770 C CA . GLU A 1 103 ? -16.546 14.984 16.657 1.00 89.31 103 GLU A CA 1
ATOM 771 C C . GLU A 1 103 ? -16.422 13.650 15.911 1.00 89.31 103 GLU A C 1
ATOM 773 O O . GLU A 1 103 ? -16.556 13.595 14.688 1.00 89.31 103 GLU A O 1
ATOM 778 N N . GLN A 1 104 ? -16.234 12.551 16.647 1.00 88.62 104 GLN A N 1
ATOM 779 C CA . GLN A 1 104 ? -16.203 11.205 16.080 1.00 88.62 104 GLN A CA 1
ATOM 780 C C . GLN A 1 104 ? -17.548 10.831 15.429 1.00 88.62 104 GLN A C 1
ATOM 782 O O . GLN A 1 104 ? -17.566 10.305 14.314 1.00 88.62 104 GLN A O 1
ATOM 787 N N . ALA A 1 105 ? -18.674 11.145 16.076 1.00 88.00 105 ALA A N 1
ATOM 788 C CA . ALA A 1 105 ? -20.003 10.916 15.511 1.00 88.00 105 ALA A CA 1
ATOM 789 C C . ALA A 1 105 ? -20.252 11.771 14.255 1.00 88.00 105 ALA A C 1
ATOM 791 O O . ALA A 1 105 ? -20.777 11.268 13.260 1.00 88.00 105 ALA A O 1
ATOM 792 N N . GLN A 1 106 ? -19.827 13.040 14.261 1.00 91.00 106 GLN A N 1
ATOM 793 C CA . GLN A 1 106 ? -19.919 13.916 13.087 1.00 91.00 106 GLN A CA 1
ATOM 794 C C . GLN A 1 106 ? -19.090 13.391 11.910 1.00 91.00 106 GLN A C 1
ATOM 796 O O . GLN A 1 106 ? -19.568 13.399 10.772 1.00 91.00 106 GLN A O 1
ATOM 801 N N . LEU A 1 107 ? -17.880 12.891 12.173 1.00 91.06 107 LEU A N 1
ATOM 802 C CA . LEU A 1 107 ? -17.038 12.264 11.158 1.00 91.06 107 LEU A CA 1
ATOM 803 C C . LEU A 1 107 ? -17.735 11.049 10.535 1.00 91.06 107 LEU A C 1
ATOM 805 O O . LEU A 1 107 ? -17.823 10.958 9.313 1.00 91.06 107 LEU A O 1
ATOM 809 N N . TYR A 1 108 ? -18.260 10.130 11.350 1.00 91.00 108 TYR A N 1
ATOM 810 C CA . TYR A 1 108 ? -18.943 8.936 10.840 1.00 91.00 108 TYR A CA 1
ATOM 811 C C . TYR A 1 108 ? -20.198 9.268 10.039 1.00 91.00 108 TYR A C 1
ATOM 813 O O . TYR A 1 108 ? -20.407 8.683 8.975 1.00 91.00 108 TYR A O 1
ATOM 821 N N . ASN A 1 109 ? -20.980 10.252 10.487 1.00 88.81 109 ASN A N 1
ATOM 822 C CA . ASN A 1 109 ? -22.141 10.721 9.742 1.00 88.81 109 ASN A CA 1
ATOM 823 C C . ASN A 1 109 ? -21.725 11.293 8.374 1.00 88.81 109 ASN A C 1
ATOM 825 O O . ASN A 1 109 ? -22.282 10.910 7.347 1.00 88.81 109 ASN A O 1
ATOM 829 N N . THR A 1 110 ? -20.670 12.111 8.338 1.00 90.06 110 THR A N 1
ATOM 830 C CA . THR A 1 110 ? -20.118 12.660 7.087 1.00 90.06 110 THR A CA 1
ATOM 831 C C . THR A 1 110 ? -19.673 11.545 6.137 1.00 90.06 110 THR A C 1
ATOM 833 O O . THR A 1 110 ? -20.050 11.544 4.968 1.00 90.06 110 THR A O 1
ATOM 836 N N . LEU A 1 111 ? -18.937 10.551 6.647 1.00 88.88 111 LEU A N 1
ATOM 837 C CA . LEU A 1 111 ? -18.477 9.403 5.862 1.00 88.88 111 LEU A CA 1
ATOM 838 C C . LEU A 1 111 ? -19.638 8.569 5.310 1.00 88.88 111 LEU A C 1
ATOM 840 O O . LEU A 1 111 ? -19.556 8.084 4.184 1.00 88.88 111 LEU A O 1
ATOM 844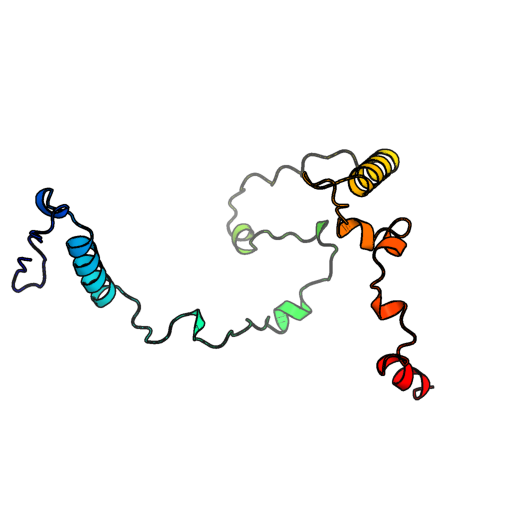 N N . SER A 1 112 ? -20.725 8.418 6.071 1.00 86.38 112 SER A N 1
ATOM 845 C CA . SER A 1 112 ? -21.906 7.661 5.633 1.00 86.38 112 SER A CA 1
ATOM 846 C C . SER A 1 112 ? -22.636 8.313 4.453 1.00 86.38 112 SER A C 1
ATOM 848 O O . SER A 1 112 ? -23.313 7.630 3.687 1.00 86.38 112 SER A O 1
ATOM 850 N N . GLN A 1 113 ? -22.471 9.627 4.288 1.00 86.50 113 GLN A N 1
ATOM 851 C CA . GLN A 1 113 ? -23.108 10.420 3.239 1.00 86.50 113 GLN A CA 1
ATOM 852 C C . GLN A 1 113 ? -22.201 10.641 2.020 1.00 86.50 113 GLN A C 1
ATOM 854 O O . GLN A 1 113 ? -22.650 11.218 1.029 1.00 86.50 113 GLN A O 1
ATOM 859 N N . CYS A 1 114 ? -20.942 10.188 2.056 1.00 83.75 114 CYS A N 1
ATOM 860 C CA . CYS A 1 114 ? -20.021 10.340 0.935 1.00 83.75 114 CYS A CA 1
ATOM 861 C C . CYS A 1 114 ? -20.530 9.600 -0.314 1.00 83.75 114 CYS A C 1
ATOM 863 O O . CYS A 1 114 ? -20.825 8.403 -0.290 1.00 83.75 114 CYS A O 1
ATOM 865 N N . ARG A 1 115 ? -20.583 10.318 -1.438 1.00 85.56 115 ARG A N 1
ATOM 866 C CA . ARG A 1 115 ? -20.939 9.787 -2.761 1.00 85.56 115 ARG A CA 1
ATOM 867 C C . ARG A 1 115 ? -19.823 10.070 -3.759 1.00 85.56 115 ARG A C 1
ATOM 869 O O . ARG A 1 115 ? -19.046 11.005 -3.566 1.00 85.56 115 ARG A O 1
ATOM 876 N N . THR A 1 116 ? -19.720 9.253 -4.804 1.00 76.19 116 THR A N 1
ATOM 877 C CA . THR A 1 116 ? -18.812 9.535 -5.922 1.00 76.19 116 THR A CA 1
ATOM 878 C C . THR A 1 116 ? -19.353 10.691 -6.761 1.00 76.19 116 THR A C 1
ATOM 880 O O . THR A 1 116 ? -20.518 11.075 -6.658 1.00 76.19 116 THR A O 1
ATOM 883 N N . GLN A 1 117 ? -18.502 11.216 -7.643 1.00 68.88 117 GLN A N 1
ATOM 884 C CA . GLN A 1 117 ? -18.850 12.248 -8.625 1.00 68.88 117 GLN A CA 1
ATOM 885 C C . GLN A 1 117 ? -19.983 11.814 -9.586 1.00 68.88 117 GLN A C 1
ATOM 887 O O . GLN A 1 117 ? -20.609 12.653 -10.220 1.00 68.88 117 GLN A O 1
ATOM 892 N N . GLU A 1 118 ? -20.271 10.511 -9.642 1.00 78.50 118 GLU A N 1
ATOM 893 C CA . GLU A 1 118 ? -21.325 9.865 -10.437 1.00 78.50 118 GLU A CA 1
ATOM 894 C C . GLU A 1 118 ? -22.571 9.518 -9.588 1.00 78.50 118 GLU A C 1
ATOM 896 O O . GLU A 1 118 ? -23.335 8.623 -9.937 1.00 78.50 118 GLU A O 1
ATOM 901 N N . GLU A 1 119 ? -22.744 10.172 -8.431 1.00 74.75 119 GLU A N 1
ATOM 902 C CA . GLU A 1 119 ? -23.826 9.955 -7.449 1.00 74.75 119 GLU A CA 1
ATOM 903 C C . GLU A 1 119 ? -23.940 8.531 -6.874 1.00 74.75 119 GLU A C 1
ATOM 905 O O . GLU A 1 119 ? -24.895 8.217 -6.157 1.00 74.75 119 GLU A O 1
ATOM 910 N N . GLN A 1 120 ? -22.948 7.668 -7.099 1.00 76.38 120 GLN A N 1
ATOM 911 C CA . GLN A 1 120 ? -22.939 6.331 -6.514 1.00 76.38 120 GLN A CA 1
ATOM 912 C C . GLN A 1 120 ? -22.589 6.394 -5.028 1.00 76.38 120 GLN A C 1
ATOM 914 O O . GLN A 1 120 ? -21.698 7.130 -4.594 1.00 76.38 120 GLN A O 1
ATOM 919 N N . ILE A 1 121 ? -23.295 5.590 -4.234 1.00 74.06 121 ILE A N 1
ATOM 920 C CA . ILE A 1 121 ? -23.083 5.496 -2.788 1.00 74.06 121 ILE A CA 1
ATOM 921 C C . ILE A 1 121 ? -21.711 4.862 -2.535 1.00 74.06 121 ILE A C 1
ATOM 923 O O . ILE A 1 121 ? -21.490 3.693 -2.861 1.00 74.06 121 ILE A O 1
ATOM 927 N N . ILE A 1 122 ? -20.797 5.616 -1.917 1.00 81.12 122 ILE A N 1
ATOM 928 C CA . ILE A 1 122 ? -19.520 5.076 -1.448 1.00 81.12 122 ILE A CA 1
ATOM 929 C C . ILE A 1 122 ? -19.782 4.433 -0.094 1.00 81.12 122 ILE A C 1
ATOM 931 O O . ILE A 1 122 ? -20.307 5.061 0.819 1.00 81.12 122 ILE A O 1
ATOM 935 N N . LYS A 1 123 ? -19.387 3.170 0.048 1.00 83.06 123 LYS A N 1
ATOM 936 C CA . LYS A 1 123 ? -19.424 2.456 1.323 1.00 83.06 123 LYS A CA 1
ATOM 937 C C . LYS A 1 123 ? -18.021 2.440 1.930 1.00 83.06 123 LYS A C 1
ATOM 939 O O . LYS A 1 123 ? -17.265 1.505 1.662 1.00 83.06 123 LYS A O 1
ATOM 944 N N . PRO A 1 124 ? -17.625 3.451 2.726 1.00 86.81 124 PRO A N 1
ATOM 945 C CA . PRO A 1 124 ? -16.296 3.475 3.324 1.00 86.81 124 PRO A CA 1
ATOM 946 C C . PRO A 1 124 ? -16.120 2.285 4.272 1.00 86.81 124 PRO A C 1
ATOM 948 O O . PRO A 1 124 ? -16.917 2.090 5.188 1.00 86.81 124 PRO A O 1
ATOM 951 N N . VAL A 1 125 ? -15.068 1.489 4.056 1.00 87.56 125 VAL A N 1
ATOM 952 C CA . VAL A 1 125 ? -14.802 0.238 4.796 1.00 87.56 125 VAL A CA 1
ATOM 953 C C . VAL A 1 125 ? -14.704 0.463 6.303 1.00 87.56 125 VAL A C 1
ATOM 955 O O . VAL A 1 125 ? -15.121 -0.395 7.075 1.00 87.56 125 VAL A O 1
ATOM 958 N N . VAL A 1 126 ? -14.224 1.628 6.742 1.00 87.75 126 VAL A N 1
ATOM 959 C CA . VAL A 1 126 ? -14.101 1.959 8.169 1.00 87.75 126 VAL A CA 1
ATOM 960 C C . VAL A 1 126 ? -15.437 1.892 8.925 1.00 87.75 126 VAL A C 1
ATOM 962 O O . VAL A 1 126 ? -15.442 1.569 10.105 1.00 87.75 126 VAL A O 1
ATOM 965 N N . LEU A 1 127 ? -16.581 2.110 8.265 1.00 89.75 127 LEU A N 1
ATOM 966 C CA . LEU A 1 127 ? -17.895 2.008 8.913 1.00 89.75 127 LEU A CA 1
ATOM 967 C C . LEU A 1 127 ? -18.364 0.556 9.107 1.00 89.75 127 LEU A C 1
ATOM 969 O O . LEU A 1 127 ? -19.271 0.316 9.898 1.00 89.75 127 LEU A O 1
ATOM 973 N N . SER A 1 128 ? -17.722 -0.424 8.459 1.00 88.69 128 SER A N 1
ATOM 974 C CA 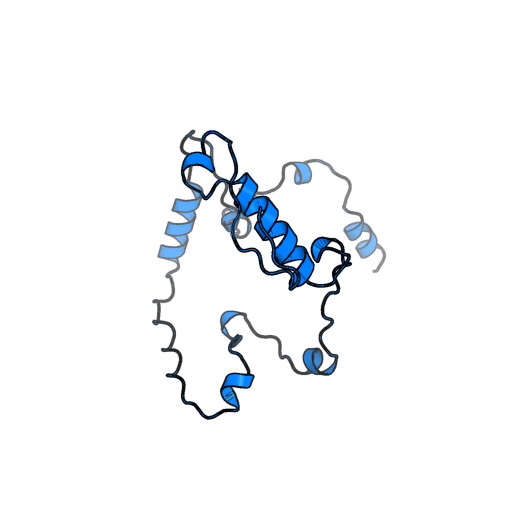. SER A 1 128 ? -18.051 -1.849 8.638 1.00 88.69 128 SER A CA 1
ATOM 975 C C . SER A 1 128 ? -17.724 -2.377 10.039 1.00 88.69 128 SER A C 1
ATOM 977 O O . SER A 1 128 ? -18.327 -3.350 10.479 1.00 88.69 128 SER A O 1
ATOM 979 N N . VAL A 1 129 ? -16.802 -1.725 10.757 1.00 89.50 129 VAL A N 1
ATOM 980 C CA . VAL A 1 129 ? -16.431 -2.088 12.136 1.00 89.50 129 VAL A CA 1
ATOM 981 C C . VAL A 1 129 ? -17.193 -1.283 13.191 1.00 89.50 129 VAL A C 1
ATOM 983 O O . VAL A 1 129 ? -17.164 -1.625 14.373 1.00 89.50 129 VAL A O 1
ATOM 986 N N . VAL A 1 130 ? -17.897 -0.220 12.788 1.00 89.19 130 VAL A N 1
ATOM 987 C CA . VAL A 1 130 ? -18.695 0.611 13.696 1.00 89.19 130 VAL A CA 1
ATOM 988 C C . VAL A 1 130 ? -20.081 -0.009 13.827 1.00 89.19 130 VAL A C 1
ATOM 990 O O . VAL A 1 130 ? -20.833 -0.042 12.858 1.00 89.19 130 VAL A O 1
ATOM 993 N N . LYS A 1 131 ? -20.435 -0.484 15.029 1.00 86.25 131 LYS A N 1
ATOM 994 C CA . LYS A 1 131 ? -21.659 -1.274 15.287 1.00 86.25 131 LYS A CA 1
ATOM 995 C C . LYS A 1 131 ? -22.939 -0.679 14.685 1.00 86.25 131 LYS A C 1
ATOM 997 O O . LYS A 1 131 ? -23.748 -1.425 14.149 1.00 86.25 131 LYS A O 1
ATOM 1002 N N . GLU A 1 132 ? -23.100 0.641 14.749 1.00 88.00 132 GLU A N 1
ATOM 1003 C CA . GLU A 1 132 ? -24.290 1.347 14.251 1.00 88.00 132 GLU A CA 1
ATOM 1004 C C . GLU A 1 132 ? -24.415 1.331 12.717 1.00 88.00 132 GLU A C 1
ATOM 1006 O O . GLU A 1 132 ? -25.523 1.326 12.191 1.00 88.00 132 GLU A O 1
ATOM 1011 N N . TYR A 1 133 ? -23.293 1.273 11.991 1.00 86.25 133 TYR A N 1
ATOM 1012 C CA . TYR A 1 133 ? -23.255 1.336 10.524 1.00 86.25 133 TYR A CA 1
ATOM 1013 C C . TYR A 1 133 ? -22.965 -0.026 9.873 1.00 86.25 133 TYR A C 1
ATOM 1015 O O . TYR A 1 133 ? -23.317 -0.250 8.709 1.00 86.25 133 TYR A O 1
ATOM 1023 N N . ALA A 1 134 ? -22.372 -0.955 10.630 1.00 87.62 134 ALA A N 1
ATOM 1024 C CA . ALA A 1 134 ? -21.891 -2.257 10.174 1.00 87.62 134 ALA A CA 1
ATOM 1025 C C . ALA A 1 134 ? -22.967 -3.117 9.495 1.00 87.62 134 ALA A C 1
ATOM 1027 O O . ALA A 1 134 ? -22.665 -3.842 8.546 1.00 87.62 134 ALA A O 1
ATOM 1028 N N . ALA A 1 135 ? -24.232 -2.998 9.914 1.00 84.75 135 ALA A N 1
ATOM 1029 C CA . ALA A 1 135 ? -25.345 -3.758 9.341 1.00 84.75 135 ALA A CA 1
ATOM 1030 C C . ALA A 1 135 ? -25.486 -3.566 7.816 1.00 84.75 135 ALA A C 1
ATOM 1032 O O . ALA A 1 135 ? -25.846 -4.494 7.097 1.00 84.75 135 ALA A O 1
ATOM 1033 N N . SER A 1 136 ? -25.131 -2.387 7.295 1.00 81.81 136 SER A N 1
ATOM 1034 C CA . SER A 1 136 ? -25.207 -2.073 5.858 1.00 81.81 136 SER A CA 1
ATOM 1035 C C . SER A 1 136 ? -24.069 -2.669 5.006 1.00 81.81 136 SER A C 1
ATOM 1037 O O . SER A 1 136 ? -24.102 -2.584 3.767 1.00 81.81 136 SER A O 1
ATOM 1039 N N . TYR A 1 137 ? -23.073 -3.279 5.659 1.00 85.62 137 TYR A N 1
ATOM 1040 C CA . TYR A 1 137 ? -21.876 -3.878 5.059 1.00 85.62 137 TYR A CA 1
ATOM 1041 C C . TYR A 1 137 ? -21.902 -5.409 5.080 1.00 85.62 137 TYR A C 1
ATOM 1043 O O . TYR A 1 137 ? -20.948 -6.041 4.623 1.00 85.62 137 TYR A O 1
ATOM 1051 N N . VAL A 1 138 ? -22.984 -6.015 5.576 1.00 82.44 138 VAL A N 1
ATOM 1052 C CA . VAL A 1 138 ? -23.139 -7.470 5.571 1.00 82.44 138 VAL A CA 1
ATOM 1053 C C . VAL A 1 138 ? -23.191 -7.963 4.117 1.00 82.44 138 VAL A C 1
ATOM 1055 O O . VAL A 1 138 ? -24.012 -7.479 3.329 1.00 82.44 138 VAL A O 1
ATOM 1058 N N . PRO A 1 139 ? -22.317 -8.906 3.720 1.00 80.31 139 PRO A N 1
ATOM 1059 C CA . PRO A 1 139 ? -22.338 -9.456 2.374 1.00 80.31 139 PRO A CA 1
ATOM 1060 C C . PRO A 1 139 ? -23.674 -10.144 2.093 1.00 80.31 139 PRO A C 1
ATOM 1062 O O . PRO A 1 139 ? -24.166 -10.907 2.921 1.00 80.31 139 PRO A O 1
ATOM 1065 N N . LYS A 1 140 ? -24.215 -9.968 0.881 1.00 75.88 140 LYS A N 1
ATOM 1066 C CA . LYS A 1 140 ? -25.448 -10.656 0.450 1.00 75.88 140 LYS A CA 1
ATOM 1067 C C . LYS A 1 140 ? -25.352 -12.178 0.573 1.00 75.88 140 LYS A C 1
ATOM 1069 O O . LYS A 1 140 ? -26.364 -12.820 0.803 1.00 75.88 140 LYS A O 1
ATOM 1074 N N . ALA A 1 141 ? -24.144 -12.738 0.463 1.00 72.19 141 ALA A N 1
ATOM 1075 C CA . ALA A 1 141 ? -23.903 -14.161 0.673 1.00 72.19 141 ALA A CA 1
ATOM 1076 C C . ALA A 1 141 ? -24.355 -14.623 2.066 1.00 72.19 141 ALA A C 1
ATOM 1078 O O . ALA A 1 141 ? -24.958 -15.673 2.172 1.00 72.19 141 ALA A O 1
ATOM 1079 N N . VAL A 1 142 ? -24.165 -13.815 3.114 1.00 70.50 142 VAL A N 1
ATOM 1080 C CA . VAL A 1 142 ? -24.601 -14.153 4.483 1.00 70.50 142 VAL A CA 1
ATOM 1081 C C . VAL A 1 142 ? -26.131 -14.144 4.618 1.00 70.50 142 VAL A C 1
ATOM 1083 O O . VAL A 1 142 ? -26.665 -14.761 5.529 1.00 70.50 142 VAL A O 1
ATOM 1086 N N . MET A 1 143 ? -26.846 -13.469 3.711 1.00 69.31 143 MET A N 1
ATOM 1087 C CA . MET A 1 143 ? -28.314 -13.489 3.656 1.00 69.31 143 MET A CA 1
ATOM 1088 C C . MET A 1 143 ? -28.882 -14.664 2.852 1.00 69.31 143 MET A C 1
ATOM 1090 O O . MET A 1 143 ? -30.099 -14.816 2.784 1.00 69.31 143 MET A O 1
ATOM 1094 N N . LEU A 1 144 ? -28.034 -15.456 2.195 1.00 76.12 144 LEU A N 1
ATOM 1095 C CA . LEU A 1 144 ? -28.467 -16.698 1.569 1.00 76.12 144 LEU A CA 1
ATOM 1096 C C . LEU A 1 144 ? -28.597 -17.763 2.661 1.00 76.12 144 LEU A C 1
ATOM 1098 O O . LEU A 1 144 ? -27.765 -17.798 3.568 1.00 76.12 144 LEU A O 1
ATOM 1102 N N . ASP A 1 145 ? -29.588 -18.652 2.538 1.00 77.62 145 ASP A N 1
ATOM 1103 C CA . ASP A 1 145 ? -29.700 -19.889 3.330 1.00 77.62 145 ASP A CA 1
ATOM 1104 C C . ASP A 1 145 ? -28.561 -20.859 2.954 1.00 77.62 145 ASP A C 1
ATOM 1106 O O . ASP A 1 145 ? -28.752 -21.913 2.345 1.00 77.62 145 ASP A O 1
ATOM 1110 N N . LEU A 1 146 ? -27.326 -20.451 3.240 1.00 76.12 146 LEU A N 1
ATOM 1111 C CA . LEU A 1 146 ? -26.138 -21.271 3.088 1.00 76.12 146 LEU A CA 1
ATOM 1112 C C . LEU A 1 146 ? -26.070 -22.264 4.252 1.00 76.12 146 LEU A C 1
ATOM 1114 O O . LEU A 1 146 ? -26.417 -21.916 5.384 1.00 76.12 146 LEU A O 1
ATOM 1118 N N . PRO A 1 147 ? -25.587 -23.491 4.000 1.00 77.62 147 PRO A N 1
ATOM 1119 C CA . PRO A 1 147 ? -25.344 -24.450 5.067 1.00 77.62 147 PRO A CA 1
ATOM 1120 C C . PRO A 1 147 ? -24.366 -23.872 6.098 1.00 77.62 147 PRO A C 1
ATOM 1122 O O . PRO A 1 147 ? -23.471 -23.096 5.746 1.00 77.62 147 PRO A O 1
ATOM 1125 N N . GLU A 1 148 ? -24.532 -24.262 7.368 1.00 76.00 148 GLU A N 1
ATOM 1126 C CA . GLU A 1 148 ? -23.643 -23.823 8.449 1.00 76.00 148 GLU A CA 1
ATOM 1127 C C . GLU A 1 148 ? -22.172 -24.051 8.053 1.00 76.00 148 GLU A C 1
ATOM 1129 O O . GLU A 1 148 ? -21.829 -25.120 7.533 1.00 76.00 148 GLU A O 1
ATOM 1134 N N . PRO A 1 149 ? -21.281 -23.068 8.288 1.00 76.38 149 PRO A N 1
ATOM 1135 C CA . PRO A 1 149 ? -19.872 -23.235 7.976 1.00 76.38 149 PRO A CA 1
ATOM 1136 C C . PRO A 1 149 ? -19.321 -24.430 8.753 1.00 76.38 149 PRO A C 1
ATOM 1138 O O . PRO A 1 149 ? -19.615 -24.597 9.936 1.00 76.38 149 PRO A O 1
ATOM 1141 N N . LEU A 1 150 ? -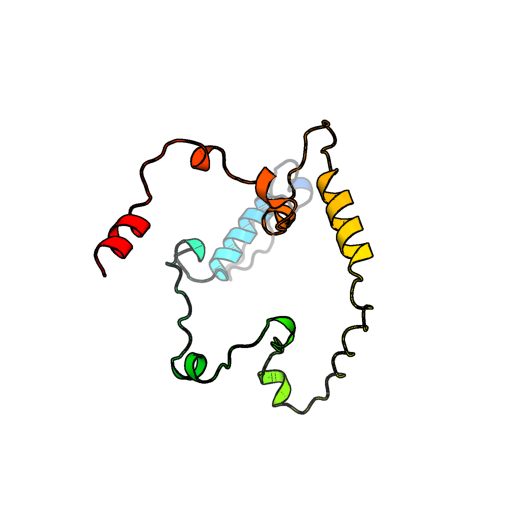18.488 -25.240 8.091 1.00 75.69 150 LEU A N 1
ATOM 1142 C CA . LEU A 1 150 ? -17.927 -26.477 8.651 1.00 75.69 150 LEU A CA 1
ATOM 1143 C C . LEU A 1 150 ? -17.299 -26.265 10.037 1.00 75.69 150 LEU A C 1
ATOM 1145 O O . LEU A 1 150 ? -17.413 -27.128 10.899 1.00 75.69 150 LEU A O 1
ATOM 1149 N N . THR A 1 151 ? -16.703 -25.097 10.281 1.00 78.19 151 THR A N 1
ATOM 1150 C CA . THR A 1 151 ? -16.132 -24.706 11.576 1.00 78.19 151 THR A CA 1
ATOM 1151 C C . THR A 1 151 ? -17.135 -24.827 12.731 1.00 78.19 151 THR A C 1
ATOM 1153 O O . THR A 1 151 ? -16.789 -25.355 13.781 1.00 78.19 151 THR A O 1
ATOM 1156 N N . ASN A 1 152 ? -18.398 -24.440 12.516 1.00 74.06 152 ASN A N 1
ATOM 1157 C CA . ASN A 1 152 ? -19.457 -24.533 13.528 1.00 74.06 152 ASN A CA 1
ATOM 1158 C C . ASN A 1 152 ? -19.924 -25.978 13.774 1.00 74.06 152 ASN A C 1
ATOM 1160 O O . ASN A 1 152 ? -20.506 -26.263 14.821 1.00 74.06 152 ASN A O 1
ATOM 1164 N N . LEU A 1 153 ? -19.699 -26.893 12.824 1.00 71.38 153 LEU A N 1
ATOM 1165 C CA . LEU A 1 153 ? -20.044 -28.309 12.979 1.00 71.38 153 LEU A CA 1
ATOM 1166 C C . LEU A 1 153 ? -19.021 -29.048 13.850 1.00 71.38 153 LEU A C 1
ATOM 1168 O O . LEU A 1 153 ? -19.410 -29.911 14.635 1.00 71.38 153 LEU A O 1
ATOM 1172 N N . TYR A 1 154 ? -17.739 -28.685 13.758 1.00 67.88 154 TYR A N 1
ATOM 1173 C CA . TYR A 1 154 ? -16.679 -29.300 14.565 1.00 67.88 154 TYR A CA 1
ATOM 1174 C C . TYR A 1 154 ? -16.730 -28.880 16.040 1.00 67.88 154 TYR A C 1
ATOM 1176 O O . TYR A 1 154 ? -16.505 -29.720 16.910 1.00 67.88 154 TYR A O 1
ATOM 1184 N N . ASP A 1 155 ? -17.118 -27.637 16.345 1.00 65.44 155 ASP A N 1
ATOM 1185 C CA . ASP A 1 155 ? -17.279 -27.182 17.737 1.00 65.44 155 ASP A CA 1
ATOM 1186 C C . ASP A 1 155 ? -18.413 -27.915 18.475 1.00 65.44 155 ASP A C 1
ATOM 1188 O O . ASP A 1 155 ? -18.334 -28.141 19.683 1.00 65.44 155 ASP A O 1
ATOM 1192 N N . LYS A 1 156 ? -19.458 -28.350 17.757 1.00 61.31 156 LYS A N 1
ATOM 1193 C CA . LYS A 1 156 ? -20.569 -29.130 18.333 1.00 61.31 156 LYS A CA 1
ATOM 1194 C C . LYS A 1 156 ? -20.175 -30.576 18.668 1.00 61.31 156 LYS A C 1
ATOM 1196 O O . LYS A 1 156 ? -20.836 -31.193 19.494 1.00 61.31 156 LYS A O 1
ATOM 1201 N N . GLN A 1 157 ? -19.125 -31.118 18.046 1.00 60.03 157 GLN A N 1
ATOM 1202 C CA . GLN A 1 157 ? -18.636 -32.485 18.288 1.00 60.03 157 GLN A CA 1
ATOM 1203 C C . GLN A 1 157 ? -17.585 -32.568 19.406 1.00 60.03 157 GLN A C 1
ATOM 1205 O O . GLN A 1 157 ? -17.231 -33.668 19.823 1.00 60.03 157 GLN A O 1
ATOM 1210 N N . ALA A 1 158 ? -17.090 -31.427 19.892 1.00 56.22 158 ALA A N 1
ATOM 1211 C CA . ALA A 1 158 ? -16.051 -31.347 20.917 1.00 56.22 158 ALA A CA 1
ATOM 1212 C C . ALA A 1 158 ? -16.592 -31.137 22.349 1.00 56.22 158 ALA A C 1
ATOM 1214 O O . ALA A 1 158 ? -15.819 -30.770 23.237 1.00 56.22 158 ALA A O 1
ATOM 1215 N N . ARG A 1 159 ? -17.895 -31.350 22.588 1.00 42.47 159 ARG A N 1
ATOM 1216 C CA . ARG A 1 159 ? -18.534 -31.190 23.904 1.00 42.47 159 ARG A CA 1
ATOM 1217 C C . ARG A 1 159 ? -19.267 -32.442 24.362 1.00 42.47 159 ARG A C 1
ATOM 1219 O O . ARG A 1 159 ? -19.929 -33.072 23.512 1.00 42.47 159 ARG A O 1
#

Secondary structure (DSSP, 8-state):
-EE-TTS-EEE----STTGGGS--HHHHHHHHHHHHHHHS-S-SS-TTTS-----PPPHHHHHH-----TTT---S-HHHHHS------------PPPPPHHHHHHHHHHHHT-B-TTSPBP--GGGGGSHHHHGGG--GGGGS-PPPPHHHHHHHH--

Organism: NCBI:txid278164

Sequence (159 aa):
MVVRNDGVVLGAHCNCTAGLGESCSHVSAVLFSIWQHNNGRNEAIAVTSKKCKWATPSEDSVKKVEYQQGKDIIFNNSQQYKKGQSSKGHSAPPAFPPLTAAEQAQLYNTLSQCRTQEEQIIKPVVLSVVKEYAASYVPKAVMLDLPEPLTNLYDKQAR

Radius of gyration: 30.61 Å; chains: 1; bounding box: 71×50×63 Å

pLDDT: mean 74.91, std 12.12, range [39.88, 91.06]